Protein AF-A0A3B0WDB2-F1 (afdb_monomer_lite)

Foldseek 3Di:
DDWAKKKAKDFLVCPVVLQVQVVCQCPNDPPGDNNDRDHDIHRDPVVNVVVVVVVDPDPVSSVRMDMDMDIGDPVPDDDDDD

Organism: NCBI:txid652676

InterPro domains:
  IPR014914 RES domain [PF08808] (6-80)

pLDDT: mean 89.33, std 9.71, range [62.28, 97.12]

Radius of gyration: 13.73 Å; chains: 1; bounding box: 30×33×30 Å

Secondary structure (DSSP, 8-state):
--EEEEEEEEEGGGGGGTTS-HHHHHH-BTTB-TTS-----BSSHHHHHHHHHTT-S-GGGGGGEEEEEEEEEGGGPPPPP-

Sequence (82 aa):
MSSIKAYRIVKSKWVNTAFDGEGAKRYGGRWNSKGVVCVYLANSISLAMLEILVHINQQSLLKHYQLFELELPIKQIQRLDP

Structure (mmCIF, N/CA/C/O backbone):
data_AF-A0A3B0WDB2-F1
#
_entry.id   AF-A0A3B0WDB2-F1
#
loop_
_atom_site.group_PDB
_atom_site.id
_atom_site.type_symbol
_atom_site.label_atom_id
_atom_site.label_alt_id
_atom_site.label_comp_id
_atom_site.label_asym_id
_atom_site.label_entity_id
_atom_site.label_seq_id
_atom_site.pdbx_PDB_ins_code
_atom_site.Cartn_x
_atom_site.Cartn_y
_atom_site.Cartn_z
_atom_site.occupancy
_atom_site.B_iso_or_equiv
_atom_site.auth_seq_id
_atom_site.auth_comp_id
_atom_site.auth_asym_id
_atom_site.auth_atom_id
_atom_site.pdbx_PDB_model_num
ATOM 1 N N . MET A 1 1 ? 16.620 -15.931 0.895 1.00 63.00 1 MET A N 1
ATOM 2 C CA . MET A 1 1 ? 16.082 -15.269 -0.317 1.00 63.00 1 MET A CA 1
ATOM 3 C C . MET A 1 1 ? 15.833 -13.811 0.028 1.00 63.00 1 MET A C 1
ATOM 5 O O . MET A 1 1 ? 15.292 -13.572 1.096 1.00 63.00 1 MET A O 1
ATOM 9 N N . SER A 1 2 ? 16.249 -12.861 -0.808 1.00 91.12 2 SER A N 1
ATOM 10 C CA . SER A 1 2 ? 16.126 -11.428 -0.501 1.00 91.12 2 SER A CA 1
ATOM 11 C C . SER A 1 2 ? 14.721 -10.892 -0.816 1.00 91.12 2 SER A C 1
ATOM 13 O O . SER A 1 2 ? 14.169 -11.194 -1.880 1.00 91.12 2 SER A O 1
ATOM 15 N N . SER A 1 3 ? 14.155 -10.091 0.087 1.00 94.06 3 SER A N 1
ATOM 16 C CA . SER A 1 3 ? 12.849 -9.427 -0.035 1.00 94.06 3 SER A CA 1
ATOM 17 C C . SER A 1 3 ? 12.970 -7.926 0.256 1.00 94.06 3 SER A C 1
ATOM 19 O O . SER A 1 3 ? 13.976 -7.471 0.802 1.00 94.06 3 SER A O 1
ATOM 21 N N . ILE A 1 4 ? 11.957 -7.151 -0.132 1.00 95.38 4 ILE A N 1
ATOM 22 C CA . ILE A 1 4 ? 11.782 -5.760 0.309 1.00 95.38 4 ILE A CA 1
ATOM 23 C C . ILE A 1 4 ? 10.445 -5.600 1.025 1.00 95.38 4 ILE A C 1
ATOM 25 O O . ILE A 1 4 ? 9.498 -6.338 0.748 1.00 95.38 4 ILE A O 1
ATOM 29 N N . LYS A 1 5 ? 10.361 -4.603 1.907 1.00 96.75 5 LYS A N 1
ATOM 30 C CA . LYS A 1 5 ? 9.108 -4.216 2.554 1.00 96.75 5 LYS A CA 1
ATOM 31 C C . LYS A 1 5 ? 8.350 -3.202 1.710 1.00 96.75 5 LYS A C 1
ATOM 33 O O . LYS A 1 5 ? 8.946 -2.291 1.135 1.00 96.75 5 LYS A O 1
ATOM 38 N N . ALA A 1 6 ? 7.037 -3.362 1.667 1.00 96.88 6 ALA A N 1
ATOM 39 C CA . ALA A 1 6 ? 6.118 -2.442 1.024 1.00 96.88 6 ALA A CA 1
ATOM 40 C C . ALA A 1 6 ? 4.894 -2.220 1.916 1.00 96.88 6 ALA A C 1
ATOM 42 O O . ALA A 1 6 ? 4.503 -3.090 2.692 1.00 96.88 6 ALA A O 1
ATOM 43 N N . TYR A 1 7 ? 4.286 -1.046 1.804 1.00 97.00 7 TYR A N 1
ATOM 44 C CA . TYR A 1 7 ? 3.259 -0.584 2.725 1.00 97.00 7 TYR A CA 1
ATOM 45 C C . TYR A 1 7 ? 2.034 -0.086 1.976 1.00 97.00 7 TYR A C 1
ATOM 47 O O . TYR A 1 7 ? 2.146 0.587 0.952 1.00 97.00 7 TYR A O 1
ATOM 55 N N . ARG A 1 8 ? 0.850 -0.375 2.512 1.00 95.94 8 ARG A N 1
ATOM 56 C CA . ARG A 1 8 ? -0.419 0.143 1.995 1.00 95.94 8 ARG A CA 1
ATOM 57 C C . ARG A 1 8 ? -1.311 0.559 3.140 1.00 95.94 8 ARG A C 1
ATOM 59 O O . ARG A 1 8 ? -1.506 -0.209 4.072 1.00 95.94 8 ARG A O 1
ATOM 66 N N . ILE A 1 9 ? -1.897 1.742 3.042 1.00 93.75 9 ILE A N 1
ATOM 67 C CA . ILE A 1 9 ? -2.888 2.200 4.008 1.00 93.75 9 ILE A CA 1
ATOM 68 C C . ILE A 1 9 ? -4.226 2.338 3.280 1.00 93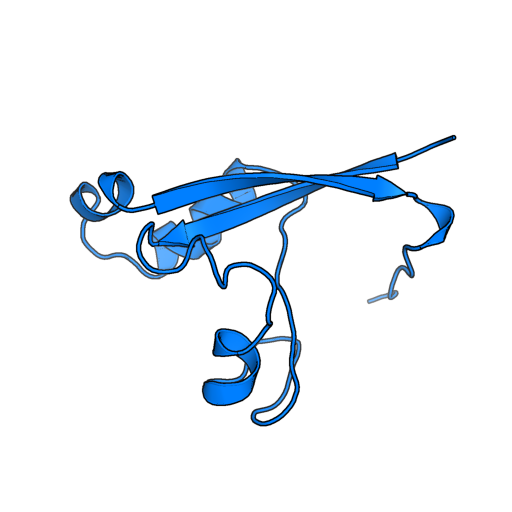.75 9 ILE A C 1
ATOM 70 O O . ILE A 1 9 ? -4.314 2.980 2.233 1.00 93.75 9 ILE A O 1
ATOM 74 N N . VAL A 1 10 ? -5.272 1.709 3.811 1.00 92.56 10 VAL A N 1
ATOM 75 C CA . VAL A 1 10 ? -6.627 1.738 3.234 1.00 92.56 10 VAL A CA 1
ATOM 76 C C . VAL A 1 10 ? -7.657 2.067 4.300 1.00 92.56 10 VAL A C 1
ATOM 78 O O . VAL A 1 10 ? -7.418 1.840 5.481 1.00 92.56 10 VAL A O 1
ATOM 81 N N . LYS A 1 11 ? -8.828 2.570 3.897 1.00 90.31 11 LYS A N 1
ATOM 82 C CA . LYS A 1 11 ? -9.951 2.731 4.832 1.00 90.31 11 LYS A CA 1
ATOM 83 C C . LYS A 1 11 ? -10.396 1.356 5.335 1.00 90.31 11 LYS A C 1
ATOM 85 O O . LYS A 1 11 ? -10.553 0.452 4.518 1.00 90.31 11 LYS A O 1
ATOM 90 N N . SER A 1 12 ? -10.690 1.216 6.627 1.00 91.25 12 SER A N 1
ATOM 91 C CA . SER A 1 12 ? -11.047 -0.057 7.275 1.00 91.25 12 SER A CA 1
ATOM 92 C C . SER A 1 12 ? -12.196 -0.789 6.570 1.00 91.25 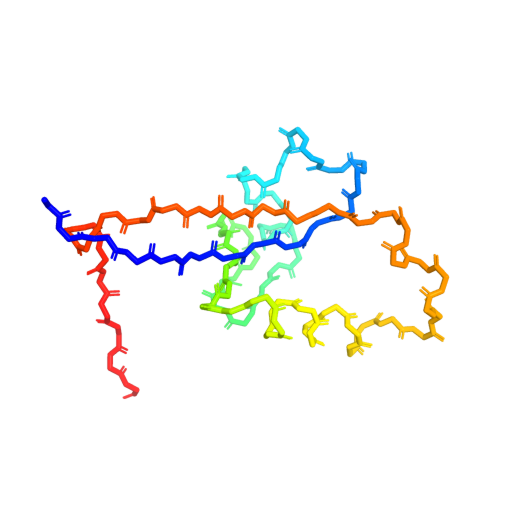12 SER A C 1
ATOM 94 O O . SER A 1 12 ? -12.185 -2.008 6.463 1.00 91.25 12 SER A O 1
ATOM 96 N N . LYS A 1 13 ? -13.155 -0.053 5.990 1.00 91.69 13 LYS A N 1
ATOM 97 C CA . LYS A 1 13 ? -14.264 -0.636 5.213 1.00 91.69 13 LYS A CA 1
ATOM 98 C C . LYS A 1 13 ? -13.844 -1.391 3.939 1.00 91.69 13 LYS A C 1
ATOM 100 O O . LYS A 1 13 ? -14.652 -2.127 3.391 1.00 91.69 13 LYS A O 1
ATOM 105 N N . TRP A 1 14 ? -12.615 -1.195 3.461 1.00 92.88 14 TRP A N 1
ATOM 106 C CA . TRP A 1 14 ? -12.068 -1.803 2.240 1.00 92.88 14 TRP A CA 1
ATOM 107 C C . TRP A 1 14 ? -10.954 -2.817 2.518 1.00 92.88 14 TRP A C 1
ATOM 109 O O . TRP A 1 14 ? -10.234 -3.201 1.603 1.00 92.88 14 TRP A O 1
ATOM 119 N N . VAL A 1 15 ? -10.786 -3.249 3.769 1.00 93.62 15 VAL A N 1
ATOM 120 C CA . VAL A 1 15 ? -9.736 -4.201 4.173 1.00 93.62 15 VAL A CA 1
ATOM 121 C C . VAL A 1 15 ? -9.830 -5.514 3.395 1.00 93.62 15 VAL A C 1
ATOM 123 O O . VAL A 1 15 ? -8.825 -5.983 2.871 1.00 93.62 15 VAL A O 1
ATOM 126 N N . ASN A 1 16 ? -11.041 -6.052 3.223 1.00 94.38 16 ASN A N 1
ATOM 127 C CA . ASN A 1 16 ? -11.261 -7.319 2.512 1.00 94.38 16 ASN A CA 1
ATOM 128 C C . ASN A 1 16 ? -10.990 -7.228 1.002 1.00 94.38 16 ASN A C 1
ATOM 130 O O . ASN A 1 16 ? -10.788 -8.242 0.346 1.00 94.38 16 ASN A O 1
ATOM 134 N N . THR A 1 17 ? -10.981 -6.014 0.454 1.00 94.81 17 THR A N 1
ATOM 135 C CA . THR A 1 17 ? -10.773 -5.729 -0.971 1.00 94.81 17 THR A CA 1
ATOM 136 C C . THR A 1 17 ? -9.488 -4.930 -1.190 1.00 94.81 17 THR A C 1
ATOM 138 O O . THR A 1 17 ? -9.320 -4.267 -2.208 1.00 94.81 17 THR A O 1
ATOM 141 N N . ALA A 1 18 ? -8.560 -4.929 -0.226 1.00 93.25 18 ALA A N 1
ATOM 142 C CA . ALA A 1 18 ? -7.413 -4.021 -0.243 1.00 93.25 18 ALA A CA 1
ATOM 143 C C . ALA A 1 18 ? -6.484 -4.228 -1.455 1.00 93.25 18 ALA A C 1
ATOM 145 O O . ALA A 1 18 ? -5.812 -3.275 -1.866 1.00 93.25 18 ALA A O 1
ATOM 146 N N . PHE A 1 19 ? -6.476 -5.438 -2.024 1.00 95.94 19 PHE A N 1
ATOM 147 C CA . PHE A 1 19 ? -5.552 -5.891 -3.068 1.00 95.94 19 PHE A CA 1
ATOM 148 C C . PHE A 1 19 ? -6.234 -6.314 -4.383 1.00 95.94 19 PHE A C 1
ATOM 150 O O . PHE A 1 19 ? -5.566 -6.870 -5.247 1.00 95.94 19 PHE A O 1
ATOM 157 N N . ASP A 1 20 ? -7.531 -6.044 -4.571 1.00 94.81 20 ASP A N 1
ATOM 158 C CA . ASP A 1 20 ? -8.243 -6.399 -5.816 1.00 94.81 20 ASP A CA 1
ATOM 159 C C . ASP A 1 20 ? -8.015 -5.399 -6.972 1.00 94.81 20 ASP A C 1
ATOM 161 O O . ASP A 1 20 ? -8.292 -5.693 -8.134 1.00 94.81 20 ASP A O 1
ATOM 165 N N . GLY A 1 21 ? -7.498 -4.205 -6.662 1.00 92.56 21 GLY A N 1
ATOM 166 C CA . GLY A 1 21 ? -7.230 -3.140 -7.628 1.00 92.56 21 GLY A CA 1
ATOM 167 C C . GLY A 1 21 ? -8.474 -2.426 -8.176 1.00 92.56 21 GLY A C 1
ATOM 168 O O . GLY A 1 21 ? -8.338 -1.578 -9.063 1.00 92.56 21 GLY A O 1
ATOM 169 N N . GLU A 1 22 ? -9.675 -2.696 -7.652 1.00 93.25 22 GLU A N 1
ATOM 170 C CA . GLU A 1 22 ? -10.938 -2.151 -8.174 1.00 93.25 22 GLU A CA 1
ATOM 171 C C . GLU A 1 22 ? -11.019 -0.626 -8.041 1.00 93.25 22 GLU A C 1
ATOM 173 O O . GLU A 1 22 ? -11.517 0.060 -8.934 1.00 93.25 22 GLU A O 1
ATOM 178 N N . GLY A 1 23 ? -10.472 -0.061 -6.961 1.00 91.06 23 GLY A N 1
ATOM 179 C CA . GLY A 1 23 ? -10.412 1.392 -6.783 1.00 91.06 23 GLY A CA 1
ATOM 180 C C . GLY A 1 23 ? -9.628 2.083 -7.904 1.00 91.06 23 GLY A C 1
ATOM 181 O O . GLY A 1 23 ? -10.136 3.007 -8.541 1.00 91.06 23 GLY A O 1
ATOM 182 N N . ALA A 1 24 ? -8.417 1.598 -8.192 1.00 93.12 24 ALA A N 1
ATOM 183 C CA . ALA A 1 24 ? -7.570 2.157 -9.242 1.00 93.12 24 ALA A CA 1
ATOM 184 C C . ALA A 1 24 ? -8.169 1.933 -10.635 1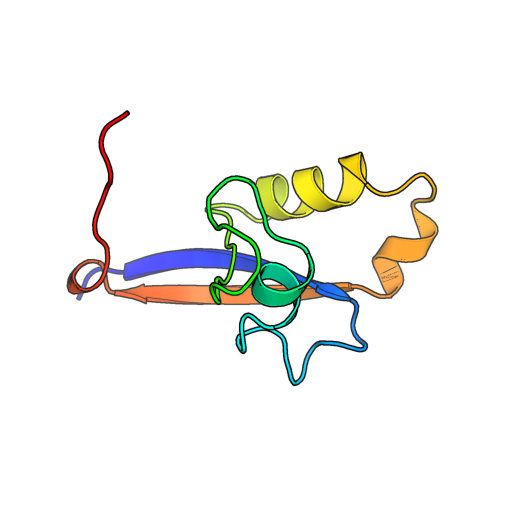.00 93.12 24 ALA A C 1
ATOM 186 O O . ALA A 1 24 ? -8.076 2.808 -11.489 1.00 93.12 24 ALA A O 1
ATOM 187 N N . LYS A 1 25 ? -8.841 0.800 -10.856 1.00 95.25 25 LYS A N 1
ATOM 188 C CA . LYS A 1 25 ? -9.558 0.519 -12.102 1.00 95.25 25 LYS A CA 1
ATOM 189 C C . LYS A 1 25 ? -10.684 1.520 -12.359 1.00 95.25 25 LYS A C 1
ATOM 191 O O . LYS A 1 25 ? -10.813 2.020 -13.472 1.00 95.25 25 LYS A O 1
ATOM 196 N N . ARG A 1 26 ? -11.507 1.825 -11.350 1.00 93.62 26 ARG A N 1
ATOM 197 C CA . ARG A 1 26 ? -12.677 2.712 -11.502 1.00 93.62 26 ARG A CA 1
ATOM 198 C C . ARG A 1 26 ? -12.284 4.172 -11.697 1.00 93.62 26 ARG A C 1
ATOM 200 O O . ARG A 1 26 ? -12.858 4.853 -12.544 1.00 93.62 26 ARG A O 1
ATOM 207 N N . TYR A 1 27 ? -11.318 4.650 -10.918 1.00 92.00 27 TYR A N 1
ATOM 208 C CA . TYR A 1 27 ? -10.978 6.074 -10.878 1.00 92.00 27 TYR A CA 1
ATOM 209 C C . TYR A 1 27 ? -9.727 6.434 -11.688 1.00 92.00 27 TYR A C 1
ATOM 211 O O . TYR A 1 27 ? -9.570 7.597 -12.058 1.00 92.00 27 TYR A O 1
ATOM 219 N N . GLY A 1 28 ? -8.902 5.450 -12.053 1.00 91.44 28 GLY A N 1
ATOM 220 C CA . GLY A 1 28 ? -7.560 5.675 -12.584 1.00 91.44 28 GLY A CA 1
ATOM 221 C C . GLY A 1 28 ? -6.579 6.068 -11.476 1.00 91.44 28 GLY A C 1
ATOM 222 O O . GLY A 1 28 ? -6.949 6.219 -10.309 1.00 91.44 28 GLY A O 1
ATOM 223 N N . GLY A 1 29 ? -5.318 6.241 -11.847 1.00 90.38 29 GLY A N 1
ATOM 224 C CA . GLY A 1 29 ? -4.269 6.734 -10.966 1.00 90.38 29 GLY A CA 1
ATOM 225 C C . GLY A 1 29 ? -3.090 7.264 -11.771 1.00 90.38 29 GLY A C 1
ATOM 226 O O . GLY A 1 29 ? -3.110 7.261 -13.000 1.00 90.38 29 GLY A O 1
ATOM 227 N N . ARG A 1 30 ? -2.042 7.719 -11.082 1.00 91.00 30 ARG A N 1
ATOM 228 C CA . ARG A 1 30 ? -0.853 8.280 -11.741 1.00 91.00 30 ARG A CA 1
ATOM 229 C C . ARG A 1 30 ? -0.198 7.295 -12.718 1.00 91.00 30 ARG A C 1
ATOM 231 O O . ARG A 1 30 ? 0.305 7.719 -13.749 1.00 91.00 30 ARG A O 1
ATOM 238 N N . TRP A 1 31 ? -0.230 6.003 -12.392 1.00 92.31 31 TRP A N 1
ATOM 239 C CA . TRP A 1 31 ? 0.447 4.933 -13.128 1.00 92.31 31 TRP A CA 1
ATOM 240 C C . TRP A 1 31 ? -0.513 3.962 -13.835 1.00 92.31 31 TRP A C 1
ATOM 242 O O . TRP A 1 31 ? -0.064 2.978 -14.414 1.00 92.31 31 TRP A O 1
ATOM 252 N N . ASN A 1 32 ? -1.832 4.196 -13.802 1.00 94.44 32 ASN A N 1
ATOM 253 C CA . ASN A 1 32 ? -2.802 3.337 -14.486 1.00 94.44 32 ASN A CA 1
ATOM 254 C C . ASN A 1 32 ? -3.997 4.135 -15.032 1.00 94.44 32 ASN A C 1
ATOM 256 O O . ASN A 1 32 ? -4.567 4.989 -14.353 1.00 94.44 32 ASN A O 1
ATOM 260 N N . SER A 1 33 ? -4.419 3.806 -16.253 1.00 94.69 33 SER A N 1
ATOM 261 C CA . SER A 1 33 ? -5.635 4.368 -16.853 1.00 94.69 33 SER A CA 1
ATOM 262 C C . SER A 1 33 ? -6.902 3.738 -16.262 1.00 94.69 33 SER A C 1
ATOM 264 O O . SER A 1 33 ? -6.877 2.614 -15.752 1.00 94.69 33 SER A O 1
ATOM 266 N N . LYS A 1 34 ? -8.039 4.443 -16.364 1.00 95.25 34 LYS A N 1
ATOM 267 C CA . LYS A 1 34 ? -9.359 3.883 -16.022 1.00 95.25 34 LYS A CA 1
ATOM 268 C C . LYS A 1 34 ? -9.604 2.593 -16.814 1.00 95.25 34 LYS A C 1
ATOM 270 O O . LYS A 1 34 ? -9.291 2.521 -17.996 1.00 95.25 34 LYS A O 1
ATOM 275 N N . GLY A 1 35 ? -10.158 1.581 -16.153 1.00 94.94 35 GLY A N 1
ATOM 276 C CA . GLY A 1 35 ? -10.361 0.236 -16.698 1.00 94.94 35 GLY A CA 1
ATOM 277 C C . GLY A 1 35 ? -9.209 -0.740 -16.432 1.00 94.94 35 GLY A C 1
ATOM 278 O O . GLY A 1 35 ? -9.429 -1.946 -16.517 1.00 94.94 35 GLY A O 1
ATOM 279 N N . VAL A 1 36 ? -8.028 -0.259 -16.023 1.00 95.81 36 VAL A N 1
ATOM 280 C CA . VAL A 1 36 ? -6.859 -1.102 -15.715 1.00 95.81 36 VAL A CA 1
ATOM 281 C C . VAL A 1 36 ? -6.703 -1.269 -14.203 1.00 95.81 36 VAL A C 1
ATOM 283 O O . VAL A 1 36 ? -6.601 -0.278 -13.478 1.00 95.81 36 VAL A O 1
ATOM 286 N N . VAL A 1 37 ? -6.675 -2.515 -13.719 1.00 96.06 37 VAL A N 1
ATOM 287 C CA . VAL A 1 37 ? -6.463 -2.829 -12.294 1.00 96.06 37 VAL A CA 1
ATOM 288 C C . VAL A 1 37 ? -5.033 -2.515 -11.865 1.00 96.06 37 VAL A C 1
ATOM 290 O O . VAL A 1 37 ? -4.076 -2.823 -12.570 1.00 96.06 37 VAL A O 1
ATOM 293 N N . CYS A 1 38 ? -4.883 -1.901 -10.694 1.00 95.69 38 CYS A N 1
ATOM 294 C CA . CYS A 1 38 ? -3.578 -1.602 -10.114 1.00 95.69 38 CYS A CA 1
ATOM 295 C C . CYS A 1 38 ? -3.683 -1.489 -8.587 1.00 95.69 38 CYS A C 1
ATOM 297 O O . CYS A 1 38 ? -4.682 -0.998 -8.055 1.00 95.69 38 CYS A O 1
ATOM 299 N N . VAL A 1 39 ? -2.639 -1.914 -7.875 1.00 95.50 39 VAL A N 1
ATOM 300 C CA . VAL A 1 39 ? -2.503 -1.722 -6.429 1.00 95.50 39 VAL A CA 1
ATOM 301 C C . VAL A 1 39 ? -1.259 -0.889 -6.166 1.00 95.50 39 VAL A C 1
ATOM 303 O O . VAL A 1 39 ? -0.155 -1.261 -6.548 1.00 95.50 39 VAL A O 1
ATOM 306 N N . TYR A 1 40 ? -1.450 0.231 -5.474 1.00 94.44 40 TYR A N 1
ATOM 307 C CA . TYR A 1 40 ? -0.375 1.142 -5.101 1.00 94.44 40 TYR A CA 1
ATOM 308 C C . TYR A 1 40 ? 0.159 0.783 -3.717 1.00 94.44 40 TYR A C 1
ATOM 310 O O . TYR A 1 40 ? -0.619 0.615 -2.769 1.00 94.44 40 TYR A O 1
ATOM 318 N N . LEU A 1 41 ? 1.480 0.698 -3.622 1.00 95.25 41 LEU A N 1
ATOM 319 C CA . LEU A 1 41 ? 2.235 0.453 -2.401 1.00 95.25 41 LEU A CA 1
ATOM 320 C C . LEU A 1 41 ? 3.307 1.540 -2.257 1.00 95.25 41 LEU A C 1
ATOM 322 O O . LEU A 1 41 ? 3.771 2.091 -3.254 1.00 95.25 41 LEU A O 1
ATOM 326 N N . ALA A 1 42 ? 3.722 1.816 -1.027 1.00 95.25 42 ALA A N 1
ATOM 327 C CA . ALA A 1 42 ? 4.838 2.697 -0.707 1.00 95.25 42 ALA A CA 1
ATOM 328 C C . ALA A 1 42 ? 6.018 1.895 -0.143 1.00 95.25 42 ALA A C 1
ATOM 330 O O . ALA A 1 42 ? 5.827 0.841 0.460 1.00 95.25 42 ALA A O 1
ATOM 331 N N . ASN A 1 43 ? 7.239 2.406 -0.284 1.00 94.00 43 ASN A N 1
ATOM 332 C CA . ASN A 1 43 ? 8.440 1.792 0.296 1.00 94.00 43 ASN A CA 1
ATOM 333 C C . ASN A 1 43 ? 8.615 2.087 1.800 1.00 94.00 43 ASN A C 1
ATOM 335 O O . ASN A 1 43 ? 9.447 1.463 2.452 1.00 94.00 43 ASN A O 1
ATOM 339 N N . SER A 1 44 ? 7.848 3.027 2.361 1.00 95.12 44 SER A N 1
ATOM 340 C CA . SER A 1 44 ? 7.845 3.354 3.787 1.00 95.12 44 SER A CA 1
ATOM 341 C C . SER A 1 44 ? 6.437 3.694 4.283 1.00 95.12 44 SER A C 1
ATOM 343 O O . SER A 1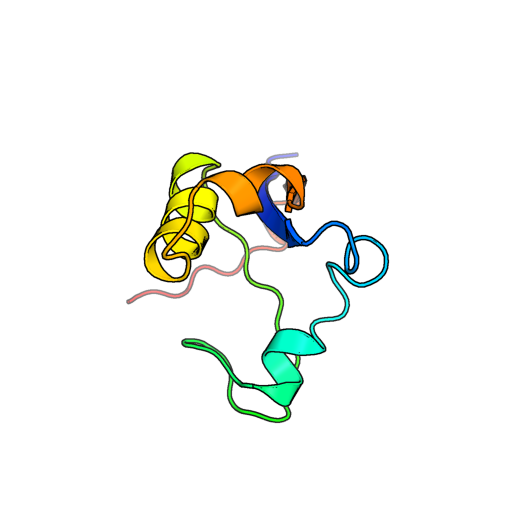 44 ? 5.568 4.121 3.517 1.00 95.12 44 SER A O 1
ATOM 345 N N . ILE A 1 45 ? 6.217 3.541 5.592 1.00 94.25 45 ILE A N 1
ATOM 346 C CA . ILE A 1 45 ? 4.955 3.920 6.246 1.00 94.25 45 ILE A CA 1
ATOM 347 C C . ILE A 1 45 ? 4.713 5.430 6.117 1.00 94.25 45 ILE A C 1
ATOM 349 O O . ILE A 1 45 ? 3.593 5.852 5.833 1.00 94.25 45 ILE A O 1
ATOM 353 N N . SER A 1 46 ? 5.758 6.248 6.288 1.00 93.25 46 SER A N 1
ATOM 354 C CA . SER A 1 46 ? 5.657 7.708 6.189 1.00 93.25 46 SER A CA 1
ATOM 355 C C . SER A 1 46 ? 5.211 8.165 4.800 1.00 93.25 46 SER A C 1
ATOM 357 O O . SER A 1 46 ? 4.366 9.053 4.703 1.00 93.25 46 SER A O 1
ATOM 359 N N . LEU A 1 47 ? 5.697 7.521 3.731 1.00 92.25 47 LEU A N 1
ATOM 360 C CA . LEU A 1 47 ? 5.273 7.824 2.364 1.00 92.25 47 LEU A CA 1
ATOM 361 C C . LEU A 1 47 ? 3.816 7.407 2.115 1.00 92.25 47 LEU A C 1
ATOM 363 O O . LEU A 1 47 ? 3.044 8.194 1.572 1.00 92.25 47 LEU A O 1
ATOM 367 N N . ALA A 1 48 ? 3.404 6.219 2.576 1.00 92.19 48 ALA A N 1
ATOM 368 C CA . ALA A 1 48 ? 2.001 5.798 2.490 1.00 92.19 48 ALA A CA 1
ATOM 369 C C . ALA A 1 48 ? 1.059 6.767 3.228 1.00 92.19 48 ALA A C 1
ATOM 371 O O . ALA A 1 48 ? -0.058 7.021 2.780 1.00 92.19 48 ALA A O 1
ATOM 372 N N . MET A 1 49 ? 1.503 7.310 4.364 1.00 90.31 49 MET A N 1
ATOM 373 C CA . MET A 1 49 ? 0.725 8.258 5.155 1.00 90.31 49 MET A CA 1
ATOM 374 C C . MET A 1 49 ? 0.650 9.639 4.494 1.00 90.31 49 MET A C 1
ATOM 376 O O . MET A 1 49 ? -0.414 10.254 4.517 1.00 90.31 49 MET A O 1
ATOM 380 N N . LEU A 1 50 ? 1.732 10.108 3.865 1.00 89.19 50 LEU A N 1
ATOM 381 C CA . LEU A 1 50 ? 1.756 11.380 3.135 1.00 89.19 50 LEU A CA 1
ATOM 382 C C . LEU A 1 50 ? 0.711 11.412 2.011 1.00 89.19 50 LEU A C 1
ATOM 384 O O . LEU A 1 50 ? -0.036 12.384 1.899 1.00 89.19 50 LEU A O 1
ATOM 388 N N . GLU A 1 51 ? 0.607 10.323 1.246 1.00 85.19 51 GLU A N 1
ATOM 389 C CA . GLU A 1 51 ? -0.400 10.167 0.188 1.00 85.19 51 GLU A CA 1
ATOM 390 C C . GLU A 1 51 ? -1.829 10.299 0.723 1.00 85.19 51 GLU A C 1
ATOM 392 O O . GLU A 1 51 ? -2.716 10.805 0.044 1.00 85.19 51 GLU A O 1
ATOM 397 N N . ILE A 1 52 ? -2.076 9.893 1.966 1.00 83.31 52 ILE A N 1
ATOM 398 C CA . ILE A 1 52 ? -3.390 10.033 2.594 1.00 83.31 52 ILE A CA 1
ATOM 399 C C . ILE A 1 52 ? -3.608 11.453 3.111 1.00 83.31 52 ILE A C 1
ATOM 401 O O . ILE A 1 52 ? -4.679 12.019 2.902 1.00 83.31 52 ILE A O 1
ATOM 405 N N . LEU A 1 53 ? -2.610 12.035 3.778 1.00 82.50 53 LEU A N 1
ATOM 406 C CA . LEU A 1 53 ? -2.719 13.359 4.392 1.00 82.50 53 LEU A CA 1
ATOM 407 C C . LEU A 1 53 ? -2.955 14.466 3.361 1.00 82.50 53 LEU A C 1
ATOM 409 O O . LEU A 1 53 ? -3.755 15.356 3.623 1.00 82.50 53 LEU A O 1
ATOM 413 N N . VAL A 1 54 ? -2.347 14.377 2.174 1.00 77.88 54 VAL A N 1
ATOM 414 C CA . VAL A 1 54 ? -2.609 15.316 1.063 1.00 77.88 54 VAL A CA 1
ATOM 415 C C . VAL A 1 54 ? -4.082 15.322 0.636 1.00 77.88 54 VAL A C 1
ATOM 417 O O . VAL A 1 54 ? -4.584 16.336 0.160 1.00 77.88 54 VAL A O 1
ATOM 420 N N . HIS A 1 55 ? -4.795 14.213 0.832 1.00 69.69 55 HIS A N 1
ATOM 421 C CA . HIS A 1 55 ? -6.188 14.055 0.420 1.00 69.69 55 HIS A CA 1
ATOM 422 C C . HIS A 1 55 ? -7.188 14.200 1.581 1.00 69.69 55 HIS A C 1
ATOM 424 O O . HIS A 1 55 ? -8.392 14.024 1.380 1.00 69.69 55 HIS A O 1
ATOM 430 N N . ILE A 1 56 ? -6.726 14.496 2.803 1.00 67.00 56 ILE A N 1
ATOM 431 C CA . ILE A 1 56 ? -7.569 14.589 3.998 1.00 67.00 56 ILE A CA 1
ATOM 432 C C . ILE A 1 56 ? -7.487 15.988 4.617 1.00 67.00 56 ILE A C 1
ATOM 434 O O . ILE A 1 56 ? -6.460 16.387 5.151 1.00 67.00 56 ILE A O 1
ATOM 438 N N . ASN A 1 57 ? -8.632 16.674 4.689 1.00 63.62 57 ASN A N 1
ATOM 439 C CA . ASN A 1 57 ? -8.765 17.955 5.397 1.00 63.62 57 ASN A CA 1
ATOM 440 C C . ASN A 1 57 ? -9.013 17.806 6.917 1.00 63.62 57 ASN A C 1
ATOM 442 O O . ASN A 1 57 ? -9.130 18.810 7.613 1.00 63.62 57 ASN A O 1
ATOM 446 N N . GLN A 1 58 ? -9.145 16.581 7.453 1.00 63.88 58 GLN A N 1
ATOM 447 C CA . GLN A 1 58 ? -9.457 16.323 8.871 1.00 63.88 58 GLN A CA 1
ATOM 448 C C . GLN A 1 58 ? -8.731 15.087 9.438 1.00 63.88 58 GLN A C 1
ATOM 450 O O . GLN A 1 58 ? -9.033 13.949 9.081 1.00 63.88 58 GLN A O 1
ATOM 455 N N . GLN A 1 59 ? -7.823 15.301 10.396 1.00 62.28 59 GLN A N 1
ATOM 456 C CA . GLN A 1 59 ? -7.002 14.254 11.036 1.00 62.28 59 GLN A CA 1
ATOM 457 C C . GLN A 1 59 ? -7.813 13.154 11.750 1.00 62.28 59 GLN A C 1
ATOM 459 O O . GLN A 1 59 ? -7.342 12.024 11.873 1.00 62.28 59 GLN A O 1
ATOM 464 N N . SER A 1 60 ? -9.046 13.443 12.182 1.00 63.47 60 SER A N 1
ATOM 465 C CA . SER A 1 60 ? -9.943 12.479 12.842 1.00 63.47 60 SER A CA 1
ATOM 466 C C . SER A 1 60 ? -10.250 11.246 11.983 1.00 63.47 60 SER A C 1
ATOM 468 O O . SER A 1 60 ? -10.526 10.173 12.521 1.00 63.47 60 SER A O 1
ATOM 470 N N . LEU A 1 61 ? -10.137 11.367 10.657 1.00 67.44 61 LEU A N 1
ATOM 471 C CA . LEU A 1 61 ? -10.391 10.281 9.716 1.00 67.44 61 LEU A CA 1
ATOM 472 C C . LEU A 1 61 ? -9.335 9.171 9.772 1.00 67.44 61 LEU A C 1
ATOM 474 O O . LEU A 1 61 ? -9.633 8.058 9.345 1.00 67.44 61 LEU A O 1
ATOM 478 N N . LEU A 1 62 ? -8.145 9.428 10.334 1.00 69.00 62 LEU A N 1
ATOM 479 C CA . LEU A 1 62 ? -7.058 8.445 10.436 1.00 69.00 62 LEU A CA 1
ATOM 480 C C . LEU A 1 62 ? -7.443 7.204 11.257 1.00 69.00 62 LEU A C 1
ATOM 482 O O . LEU A 1 62 ? -6.943 6.118 10.981 1.00 69.00 62 LEU A O 1
ATOM 486 N N . LYS A 1 63 ? -8.391 7.326 12.200 1.00 75.31 63 LYS A N 1
ATOM 487 C CA . LYS A 1 63 ? -8.901 6.195 13.002 1.00 75.31 63 LYS A CA 1
ATOM 488 C C . LYS A 1 63 ? -9.625 5.128 12.175 1.00 75.31 63 LYS A C 1
ATOM 490 O O . LYS A 1 63 ? -9.839 4.023 12.658 1.00 75.31 63 LYS A O 1
ATOM 495 N N . HIS A 1 64 ? -10.009 5.454 10.944 1.00 85.19 64 HIS A N 1
ATOM 496 C CA . HIS A 1 64 ? -10.699 4.548 10.030 1.00 85.19 64 HIS A CA 1
ATOM 497 C C . HIS A 1 64 ? -9.783 4.019 8.932 1.00 85.19 64 HIS A C 1
ATOM 499 O O . HIS A 1 64 ? -10.276 3.659 7.863 1.00 85.19 64 HIS A O 1
ATOM 505 N N . TYR A 1 65 ? -8.470 4.013 9.160 1.00 90.12 65 TYR A N 1
ATOM 506 C CA . TYR A 1 65 ? -7.496 3.439 8.245 1.00 90.12 65 TYR A CA 1
ATOM 507 C C . TYR A 1 65 ? -6.765 2.264 8.881 1.00 90.12 65 TYR A C 1
ATOM 509 O O . TYR A 1 65 ? -6.577 2.201 10.093 1.00 90.12 65 TYR A O 1
ATOM 517 N N . GLN A 1 66 ? -6.341 1.337 8.033 1.00 92.81 66 GLN A N 1
ATOM 518 C CA . GLN A 1 66 ? -5.577 0.164 8.413 1.00 92.81 66 GLN A CA 1
ATOM 519 C C . GLN A 1 66 ? -4.329 0.066 7.539 1.00 92.81 66 GLN A C 1
ATOM 521 O O . GLN A 1 66 ? -4.399 0.285 6.326 1.00 92.81 66 GLN A O 1
ATOM 526 N N . LEU A 1 67 ? -3.196 -0.224 8.179 1.00 94.69 67 LEU A N 1
ATOM 527 C CA . LEU A 1 67 ? -1.900 -0.420 7.540 1.00 94.69 67 LEU A CA 1
ATOM 528 C C . LEU A 1 67 ? -1.702 -1.904 7.231 1.00 94.69 67 LEU A C 1
ATOM 530 O O . LEU A 1 67 ? -1.874 -2.754 8.101 1.00 94.69 67 LEU A O 1
ATOM 534 N N . PHE A 1 68 ? -1.269 -2.183 6.011 1.00 96.69 68 PHE A N 1
ATOM 535 C CA . PHE A 1 68 ? -0.705 -3.455 5.601 1.00 96.69 68 PHE A CA 1
ATOM 536 C C . PHE A 1 68 ? 0.799 -3.291 5.403 1.00 96.69 68 PHE A C 1
ATOM 538 O O . PHE A 1 68 ? 1.232 -2.387 4.685 1.00 96.69 68 PHE A O 1
ATOM 545 N N . GLU A 1 69 ? 1.571 -4.185 6.014 1.00 97.12 69 GLU A N 1
ATOM 546 C CA . GLU A 1 69 ? 2.977 -4.426 5.693 1.00 97.12 69 GLU A CA 1
ATOM 547 C C . GLU A 1 69 ? 3.054 -5.688 4.828 1.00 97.12 69 GLU A C 1
ATOM 549 O O . GLU A 1 69 ? 2.448 -6.709 5.152 1.00 97.12 69 GLU A O 1
ATOM 554 N N . LEU A 1 70 ? 3.762 -5.598 3.706 1.00 95.94 70 LEU A N 1
ATOM 555 C CA . LEU A 1 70 ? 3.978 -6.691 2.768 1.00 95.94 70 LEU A CA 1
ATOM 556 C C . LEU A 1 70 ? 5.471 -6.941 2.604 1.00 95.94 70 LEU A C 1
ATOM 558 O O . LEU A 1 70 ? 6.256 -5.997 2.509 1.00 95.94 70 LEU A O 1
ATOM 562 N N . GLU A 1 71 ? 5.839 -8.211 2.472 1.00 96.31 71 GLU A N 1
ATOM 563 C CA . GLU A 1 71 ? 7.170 -8.616 2.032 1.00 96.31 71 GLU A CA 1
ATOM 564 C C . GLU A 1 71 ? 7.113 -9.114 0.589 1.00 96.31 71 GLU A C 1
ATOM 566 O O . GLU A 1 71 ? 6.414 -10.074 0.268 1.00 96.31 71 GLU A O 1
ATOM 571 N N . LEU A 1 72 ? 7.859 -8.449 -0.292 1.00 94.94 72 LEU A N 1
ATOM 572 C CA . LEU A 1 72 ? 7.897 -8.753 -1.718 1.00 94.94 72 LEU A CA 1
ATOM 573 C C . LEU A 1 72 ? 9.240 -9.401 -2.080 1.00 94.94 72 LEU A C 1
ATOM 575 O O . LEU A 1 72 ? 10.290 -8.794 -1.842 1.00 94.94 72 LEU A O 1
ATOM 579 N N . PRO A 1 73 ? 9.256 -10.608 -2.673 1.00 96.50 73 PRO A N 1
ATOM 580 C CA . PRO A 1 73 ? 10.486 -11.232 -3.146 1.00 96.50 73 PRO A CA 1
ATOM 581 C C . PRO A 1 73 ? 11.145 -10.394 -4.247 1.00 96.50 73 PRO A C 1
ATOM 583 O O . PRO A 1 73 ? 10.512 -10.094 -5.257 1.00 96.50 73 PRO A O 1
ATOM 586 N N . ILE A 1 74 ? 12.444 -10.094 -4.119 1.00 94.69 74 ILE A N 1
ATOM 587 C CA . ILE A 1 74 ? 13.165 -9.256 -5.102 1.00 94.69 74 ILE A CA 1
ATOM 588 C C . ILE A 1 74 ? 13.082 -9.830 -6.522 1.00 94.69 74 ILE A C 1
ATOM 590 O O . ILE A 1 74 ? 12.966 -9.080 -7.485 1.00 94.69 74 ILE A O 1
ATOM 594 N N . LYS A 1 75 ? 13.050 -11.160 -6.659 1.00 95.69 75 LYS A N 1
ATOM 595 C CA . LYS A 1 75 ? 12.921 -11.854 -7.951 1.00 95.69 75 LYS A CA 1
ATOM 596 C C . LYS A 1 75 ? 11.630 -11.539 -8.728 1.00 95.69 75 LYS A C 1
ATOM 598 O O . LYS A 1 75 ? 11.560 -11.854 -9.906 1.00 95.69 75 LYS A O 1
ATOM 603 N N . GLN A 1 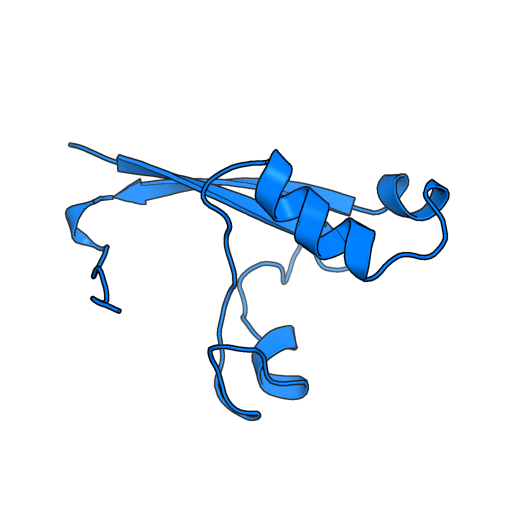76 ? 10.605 -10.991 -8.072 1.00 94.25 76 GLN A N 1
ATOM 604 C CA . GLN A 1 76 ? 9.323 -10.616 -8.685 1.00 94.25 76 GLN A CA 1
ATOM 605 C C . GLN A 1 76 ? 9.228 -9.109 -8.965 1.00 94.25 76 GLN A C 1
ATOM 607 O O . GLN A 1 76 ? 8.183 -8.635 -9.403 1.00 94.25 76 GLN A O 1
ATOM 612 N N . ILE A 1 77 ? 10.289 -8.345 -8.691 1.00 93.38 77 ILE A N 1
ATOM 613 C CA . ILE A 1 77 ? 10.286 -6.890 -8.816 1.00 93.38 77 ILE A CA 1
ATOM 614 C C . ILE A 1 77 ? 11.019 -6.486 -10.086 1.00 93.38 77 ILE A C 1
ATOM 616 O O . ILE A 1 77 ? 12.220 -6.708 -10.228 1.00 93.38 77 ILE A O 1
ATOM 620 N N . GLN A 1 78 ? 10.289 -5.819 -10.974 1.00 94.19 78 GLN A N 1
ATOM 621 C CA . GLN A 1 78 ? 10.861 -5.076 -12.085 1.00 94.19 78 GLN A CA 1
ATOM 622 C C . GLN A 1 78 ? 11.027 -3.613 -11.666 1.00 94.19 78 GLN A C 1
ATOM 624 O O . GLN A 1 78 ? 10.068 -2.973 -11.233 1.00 94.19 78 GLN A O 1
ATOM 629 N N . ARG A 1 79 ? 12.247 -3.083 -11.784 1.00 90.50 79 ARG A N 1
ATOM 630 C CA . ARG A 1 79 ? 12.499 -1.644 -11.650 1.00 90.50 79 ARG A CA 1
ATOM 631 C C . ARG A 1 79 ? 12.282 -0.990 -13.008 1.00 90.50 79 ARG A C 1
ATOM 633 O O . ARG A 1 79 ? 12.711 -1.536 -14.020 1.00 90.50 79 ARG A O 1
ATOM 640 N N . LEU A 1 80 ? 11.587 0.137 -13.006 1.00 88.44 80 LEU A N 1
ATOM 641 C CA . LEU A 1 80 ? 11.425 0.982 -14.179 1.00 88.44 80 LEU A CA 1
ATOM 642 C C . LEU A 1 80 ? 12.391 2.151 -14.007 1.00 88.44 80 LEU A C 1
ATOM 644 O O . LEU A 1 80 ? 12.354 2.811 -12.965 1.00 88.44 80 LEU A O 1
ATOM 648 N N . ASP A 1 81 ? 13.28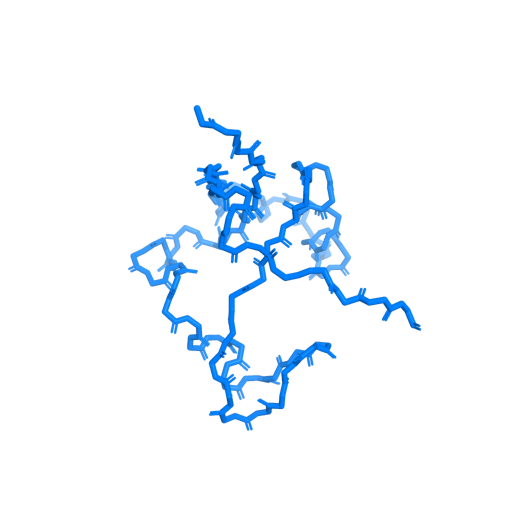0 2.342 -14.977 1.00 82.88 81 ASP A N 1
ATOM 649 C CA . ASP A 1 81 ? 14.157 3.509 -15.000 1.00 82.88 81 ASP A CA 1
ATOM 650 C C . ASP A 1 81 ? 13.336 4.771 -15.348 1.00 82.88 81 ASP A C 1
ATOM 652 O O . ASP A 1 81 ? 12.303 4.640 -16.015 1.00 82.88 81 ASP A O 1
ATOM 656 N N . PRO A 1 82 ? 13.733 5.960 -14.851 1.00 67.06 82 PRO A N 1
ATOM 657 C CA . PRO A 1 82 ? 12.988 7.209 -15.031 1.00 67.06 82 PRO A CA 1
ATOM 658 C C . PRO A 1 82 ? 12.842 7.664 -16.487 1.00 67.06 82 PRO A C 1
ATOM 660 O O . PRO A 1 82 ? 13.791 7.452 -17.276 1.00 67.06 82 PRO A O 1
#